Protein AF-A0A954LG88-F1 (afdb_monomer_lite)

Sequence (118 aa):
MDPNQAYLDMFEAMKANDFETARELALALKNWFAKGGFYPYQFTPEAMHAYLASVLRRTAGHGPEPPFSLVCRHCDAGGEIETEEQAIGEGWSEIEPAFALPQANFCGLCPDCKTLED

Secondary structure (DSSP, 8-state):
--HHHHHHHHHHHHHHT-HHHHHHHHHHHHHHHHTTPPPPTT--HHHHHHHHHHHHHHTTT-SSPPPP-EEETTT---TT--SHHHHHHTT-EEEEE-TT-SS-SEEEE-HHHHHHH-

Radius of gyration: 19.97 Å; chains: 1; bounding box: 42×25×53 Å

Foldseek 3Di:
DDQQVLVVQLVVCVVVVVLASVLVSLVVNVVCVVVVHDHDPVDDPVRSVVVSVVSNVVSPVSYPDPFAFEAEPPPRPGRPPRDPVVCVVQPWDPWDQDPVDPRGRIYTHGPVNVVVVD

pLDDT: mean 85.31, std 7.31, range [54.75, 92.94]

Structure (mmCIF, N/CA/C/O backbone):
data_AF-A0A954LG88-F1
#
_entry.id   AF-A0A954LG88-F1
#
loop_
_atom_site.group_PDB
_atom_site.id
_atom_site.type_symbol
_atom_site.label_atom_id
_atom_site.label_alt_id
_atom_site.label_comp_id
_atom_site.label_asym_id
_atom_site.label_entity_id
_atom_site.label_seq_id
_atom_site.pdbx_PDB_ins_code
_atom_site.Cartn_x
_atom_site.Cartn_y
_atom_site.Cartn_z
_atom_site.occupancy
_atom_site.B_iso_or_equiv
_atom_site.auth_seq_id
_atom_site.auth_comp_id
_atom_site.auth_asym_id
_atom_site.auth_atom_id
_atom_site.pdbx_PDB_model_num
ATOM 1 N N . MET A 1 1 ? 0.338 2.041 -18.554 1.00 69.56 1 MET A N 1
ATOM 2 C CA . MET A 1 1 ? 1.577 2.452 -17.868 1.00 69.56 1 MET A CA 1
ATOM 3 C C . MET A 1 1 ? 2.738 2.020 -18.740 1.00 69.56 1 MET A C 1
ATOM 5 O O . MET A 1 1 ? 2.746 0.863 -19.147 1.00 69.56 1 MET A O 1
ATOM 9 N N . ASP A 1 2 ? 3.651 2.928 -19.080 1.00 84.50 2 ASP A N 1
ATOM 10 C CA . ASP A 1 2 ? 4.885 2.557 -19.778 1.00 84.50 2 ASP A CA 1
ATOM 11 C C . ASP A 1 2 ? 5.935 2.114 -18.738 1.00 84.50 2 ASP A C 1
ATOM 13 O O . ASP A 1 2 ? 6.240 2.891 -17.830 1.00 84.50 2 ASP A O 1
ATOM 17 N N . PRO A 1 3 ? 6.457 0.874 -18.800 1.00 81.81 3 PRO A N 1
ATOM 18 C CA . PRO A 1 3 ? 7.366 0.353 -17.780 1.00 81.81 3 PRO A CA 1
ATOM 19 C C . PRO A 1 3 ? 8.754 1.007 -17.820 1.00 81.81 3 PRO A C 1
ATOM 21 O O . PRO A 1 3 ? 9.428 1.037 -16.792 1.00 81.81 3 PRO A O 1
ATOM 24 N N . ASN A 1 4 ? 9.188 1.538 -18.971 1.00 87.62 4 ASN A N 1
ATOM 25 C CA . ASN A 1 4 ? 10.469 2.239 -19.073 1.00 87.62 4 ASN A CA 1
ATOM 26 C C . ASN A 1 4 ? 10.361 3.620 -18.427 1.00 87.62 4 ASN A C 1
ATOM 28 O O . ASN A 1 4 ? 11.212 3.969 -17.613 1.00 87.62 4 ASN A O 1
ATOM 32 N N . GLN A 1 5 ? 9.296 4.363 -18.738 1.00 88.50 5 GLN A N 1
ATOM 33 C CA . GLN A 1 5 ? 9.046 5.673 -18.146 1.00 88.50 5 GLN A CA 1
ATOM 34 C C . GLN A 1 5 ? 8.859 5.560 -16.633 1.00 88.50 5 GLN A C 1
ATOM 36 O O . GLN A 1 5 ? 9.541 6.247 -15.889 1.00 88.50 5 GLN A O 1
ATOM 41 N N . ALA A 1 6 ? 8.058 4.601 -16.164 1.00 88.31 6 ALA A N 1
ATOM 42 C CA . ALA A 1 6 ? 7.868 4.396 -14.731 1.00 88.31 6 ALA A CA 1
ATOM 43 C C . ALA A 1 6 ? 9.157 4.013 -13.985 1.00 88.31 6 ALA A C 1
ATOM 45 O O . ALA A 1 6 ? 9.333 4.381 -12.826 1.00 88.31 6 ALA A O 1
ATOM 46 N N . TYR A 1 7 ? 10.069 3.277 -14.630 1.00 88.44 7 TYR A N 1
ATOM 47 C CA . TYR A 1 7 ? 11.394 3.014 -14.067 1.00 88.44 7 TYR A CA 1
ATOM 48 C C . TYR A 1 7 ? 12.236 4.296 -13.977 1.00 88.44 7 TYR A C 1
ATOM 50 O O . TYR A 1 7 ? 12.889 4.514 -12.955 1.00 88.44 7 TYR A O 1
ATOM 58 N N . LEU A 1 8 ? 12.223 5.132 -15.021 1.00 90.69 8 LEU A N 1
ATOM 59 C CA . LEU A 1 8 ? 12.945 6.406 -15.037 1.00 90.69 8 LEU A CA 1
ATOM 60 C C . LEU A 1 8 ? 12.397 7.361 -13.973 1.00 90.69 8 LEU A C 1
ATOM 62 O O . LEU A 1 8 ? 13.178 7.848 -13.161 1.00 90.69 8 LEU A O 1
ATOM 66 N N . ASP A 1 9 ? 11.077 7.526 -13.905 1.00 91.12 9 ASP A N 1
ATOM 67 C CA . ASP A 1 9 ? 10.404 8.363 -12.907 1.00 91.12 9 ASP A CA 1
ATOM 68 C C . ASP A 1 9 ? 10.727 7.879 -11.483 1.00 91.12 9 ASP A C 1
ATOM 70 O O . ASP A 1 9 ? 11.061 8.672 -10.606 1.00 91.12 9 ASP A O 1
ATOM 74 N N . MET A 1 10 ? 10.730 6.559 -11.251 1.00 90.62 10 MET A N 1
ATOM 75 C CA . MET A 1 10 ? 11.106 5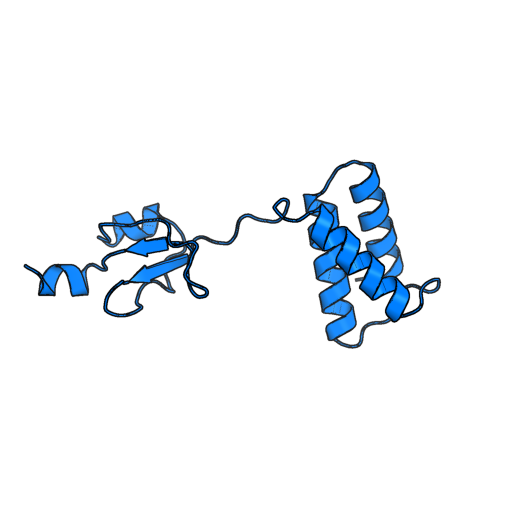.974 -9.958 1.00 90.62 10 MET A CA 1
ATOM 76 C C . MET A 1 10 ? 12.574 6.259 -9.618 1.00 90.62 10 MET A C 1
ATOM 78 O O . MET A 1 10 ? 12.908 6.544 -8.465 1.00 90.62 10 MET A O 1
ATOM 82 N N . PHE A 1 11 ? 13.470 6.165 -10.602 1.00 89.56 11 PHE A N 1
ATOM 83 C CA . PHE A 1 11 ? 14.891 6.452 -10.423 1.00 89.56 11 PHE A CA 1
ATOM 84 C C . PHE A 1 11 ? 15.138 7.937 -10.124 1.00 89.56 11 PHE A C 1
ATOM 86 O O . PHE A 1 11 ? 15.953 8.263 -9.256 1.00 89.56 11 PHE A O 1
ATOM 93 N N . GLU A 1 12 ? 14.426 8.835 -10.801 1.00 92.94 12 GLU A N 1
ATOM 94 C CA . GLU A 1 12 ? 14.483 10.274 -10.545 1.00 92.94 12 GLU A CA 1
ATOM 95 C C . GLU A 1 12 ? 13.908 10.630 -9.172 1.00 92.94 12 GLU A C 1
ATOM 97 O O . GLU A 1 12 ? 14.568 11.352 -8.423 1.00 92.94 12 GLU A O 1
ATOM 102 N N . ALA A 1 13 ? 12.774 10.043 -8.782 1.00 91.12 13 ALA A N 1
ATOM 103 C CA . ALA A 1 13 ? 12.187 10.203 -7.451 1.00 91.12 13 ALA A CA 1
ATOM 104 C C . ALA A 1 13 ? 13.153 9.740 -6.344 1.00 91.12 13 ALA A C 1
ATOM 106 O O . ALA A 1 13 ? 13.425 10.476 -5.393 1.00 91.12 13 ALA A O 1
ATOM 107 N N . MET A 1 14 ? 13.797 8.578 -6.521 1.00 89.06 14 MET A N 1
ATOM 108 C CA . MET A 1 14 ? 14.844 8.096 -5.607 1.00 89.06 14 MET A CA 1
ATOM 109 C C . MET A 1 14 ? 16.035 9.060 -5.506 1.00 89.06 14 MET A C 1
ATOM 111 O O . MET A 1 14 ? 16.614 9.198 -4.429 1.00 89.06 14 MET A O 1
ATOM 115 N N . LYS A 1 15 ? 16.421 9.729 -6.602 1.00 91.94 15 LYS A N 1
ATOM 116 C CA . LYS A 1 15 ? 17.485 10.750 -6.587 1.00 91.94 15 LYS A CA 1
ATOM 117 C C . LYS A 1 15 ? 17.042 12.055 -5.928 1.00 91.94 15 LYS A C 1
ATOM 119 O O . LYS A 1 15 ? 17.871 12.724 -5.316 1.00 91.94 15 LYS A O 1
ATOM 124 N N . ALA A 1 16 ? 15.768 12.410 -6.058 1.00 92.12 16 ALA A N 1
ATOM 125 C CA . ALA A 1 16 ? 15.171 13.590 -5.444 1.00 92.12 16 ALA A CA 1
ATOM 126 C C . ALA A 1 16 ? 14.856 13.405 -3.944 1.00 92.12 16 ALA A C 1
ATOM 128 O O . ALA A 1 16 ? 14.459 14.367 -3.294 1.00 92.12 16 ALA A O 1
ATOM 129 N N . ASN A 1 17 ? 15.074 12.206 -3.383 1.00 87.62 17 ASN A N 1
ATOM 130 C CA . ASN A 1 17 ? 14.595 11.781 -2.056 1.00 87.62 17 ASN A CA 1
ATOM 131 C C . ASN A 1 17 ? 13.064 11.817 -1.916 1.00 87.62 17 ASN A C 1
ATOM 133 O O . ASN A 1 17 ? 12.539 11.854 -0.805 1.00 87.62 17 ASN A O 1
ATOM 137 N N . ASP A 1 18 ? 12.349 11.767 -3.037 1.00 89.62 18 ASP A N 1
ATOM 138 C CA . ASP A 1 18 ? 10.906 11.580 -3.059 1.00 89.62 18 ASP A CA 1
ATOM 139 C C . ASP A 1 18 ? 10.599 10.083 -2.904 1.00 89.62 18 ASP A C 1
ATOM 141 O O . ASP A 1 18 ? 10.402 9.333 -3.866 1.00 89.62 18 ASP A O 1
ATOM 145 N N . PHE A 1 19 ? 10.670 9.619 -1.656 1.00 88.69 19 PHE A N 1
ATOM 146 C CA . PHE A 1 19 ? 10.497 8.207 -1.322 1.00 88.69 19 PHE A CA 1
ATOM 147 C C . PHE A 1 19 ? 9.052 7.723 -1.479 1.00 88.69 19 PHE A C 1
ATOM 149 O O . PHE A 1 19 ? 8.861 6.528 -1.713 1.00 88.69 19 PHE A O 1
ATOM 156 N N . GLU A 1 20 ? 8.073 8.627 -1.395 1.00 87.69 20 GLU A N 1
ATOM 157 C CA . GLU A 1 20 ? 6.653 8.329 -1.596 1.00 87.69 20 GLU A CA 1
ATOM 158 C C . GLU A 1 20 ? 6.379 7.979 -3.054 1.00 87.69 20 GLU A C 1
ATOM 160 O O . GLU A 1 20 ? 5.992 6.842 -3.354 1.00 87.69 20 GLU A O 1
ATOM 165 N N . THR A 1 21 ? 6.724 8.886 -3.969 1.00 87.94 21 THR A N 1
ATOM 166 C CA . THR A 1 21 ? 6.591 8.654 -5.411 1.00 87.94 21 THR A CA 1
ATOM 167 C C . THR A 1 21 ? 7.420 7.445 -5.851 1.00 87.94 21 THR A C 1
ATOM 169 O O . THR A 1 21 ? 6.945 6.582 -6.595 1.00 87.94 21 THR A O 1
ATOM 172 N N . ALA A 1 22 ? 8.652 7.307 -5.343 1.00 90.75 22 ALA A N 1
ATOM 173 C CA . ALA A 1 22 ? 9.493 6.151 -5.650 1.00 90.75 22 ALA A CA 1
ATOM 174 C C . ALA A 1 22 ? 8.861 4.823 -5.200 1.00 90.75 22 ALA A C 1
ATOM 176 O O . ALA A 1 22 ? 8.963 3.814 -5.907 1.00 90.75 22 ALA A O 1
ATOM 177 N N . ARG A 1 23 ? 8.210 4.790 -4.030 1.00 90.00 23 ARG A N 1
ATOM 178 C CA . ARG A 1 23 ? 7.522 3.591 -3.538 1.00 90.00 23 ARG A CA 1
ATOM 179 C C . ARG A 1 23 ? 6.289 3.272 -4.368 1.00 90.00 23 ARG A C 1
ATOM 181 O O . ARG A 1 23 ? 6.099 2.104 -4.714 1.00 90.00 23 ARG A O 1
ATOM 188 N N . GLU A 1 24 ? 5.471 4.274 -4.670 1.00 89.69 24 GLU A N 1
ATOM 189 C CA . GLU A 1 24 ? 4.261 4.107 -5.473 1.00 89.69 24 GLU A CA 1
ATOM 190 C C . GLU A 1 24 ? 4.602 3.498 -6.838 1.00 89.69 24 GLU A C 1
ATOM 192 O O . GLU A 1 24 ? 4.066 2.449 -7.208 1.00 89.69 24 GLU A O 1
ATOM 197 N N . LEU A 1 25 ? 5.581 4.078 -7.536 1.00 91.12 25 LEU A N 1
ATOM 198 C CA . LEU A 1 25 ? 6.042 3.585 -8.832 1.00 91.12 25 LEU A CA 1
ATOM 199 C C . LEU A 1 25 ? 6.648 2.178 -8.735 1.00 91.12 25 LEU A C 1
ATOM 201 O O . LEU A 1 25 ? 6.388 1.335 -9.598 1.00 91.12 25 LEU A O 1
ATOM 205 N N . ALA A 1 26 ? 7.392 1.876 -7.665 1.00 90.69 26 ALA A N 1
ATOM 206 C CA . ALA A 1 26 ? 7.926 0.535 -7.431 1.00 90.69 26 ALA A CA 1
ATOM 207 C C . ALA A 1 26 ? 6.814 -0.515 -7.229 1.00 90.69 26 ALA A C 1
ATOM 209 O O . ALA A 1 26 ? 6.908 -1.631 -7.753 1.00 90.69 26 ALA A O 1
ATOM 210 N N . LEU A 1 27 ? 5.747 -0.173 -6.497 1.00 89.31 27 LEU A N 1
ATOM 211 C CA . LEU A 1 27 ? 4.57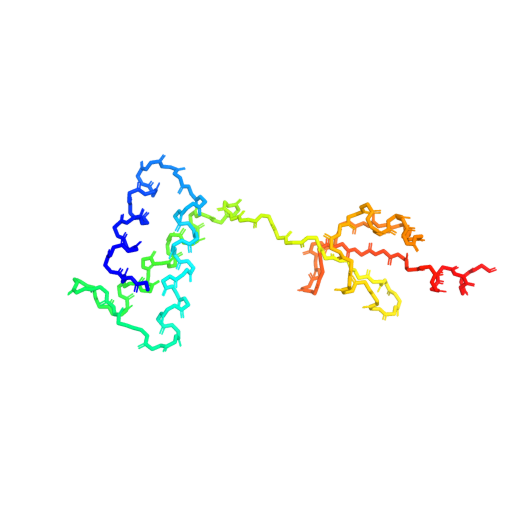4 -1.037 -6.317 1.00 89.31 27 LEU A CA 1
ATOM 212 C C . LEU A 1 27 ? 3.783 -1.192 -7.618 1.00 89.31 27 LEU A C 1
ATOM 214 O O . LEU A 1 27 ? 3.386 -2.310 -7.960 1.00 89.31 27 LEU A O 1
ATOM 218 N N . ALA A 1 28 ? 3.596 -0.106 -8.367 1.00 89.50 28 ALA A N 1
ATOM 219 C CA . ALA A 1 28 ? 2.930 -0.125 -9.664 1.00 89.50 28 ALA A CA 1
ATOM 220 C C . ALA A 1 28 ? 3.673 -1.032 -10.659 1.00 89.50 28 ALA A C 1
ATOM 222 O O . ALA A 1 28 ? 3.047 -1.893 -11.283 1.00 89.50 28 ALA A O 1
ATOM 223 N N . LEU A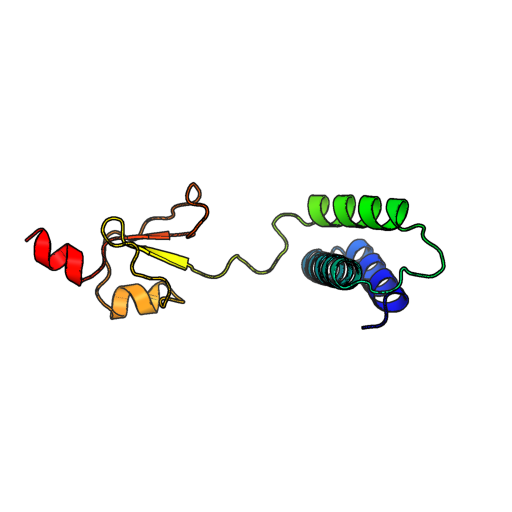 1 29 ? 5.006 -0.927 -10.736 1.00 90.00 29 LEU A N 1
ATOM 224 C CA . LEU A 1 29 ? 5.851 -1.804 -11.556 1.00 90.00 29 LEU A CA 1
ATOM 225 C C . LEU A 1 29 ? 5.758 -3.267 -11.106 1.00 90.00 29 LEU A C 1
ATOM 227 O O . LEU A 1 29 ? 5.561 -4.154 -11.936 1.00 90.00 29 LEU A O 1
ATOM 231 N N . LYS A 1 30 ? 5.826 -3.537 -9.796 1.00 89.31 30 LYS A N 1
ATOM 232 C CA . LYS A 1 30 ? 5.670 -4.897 -9.253 1.00 89.31 30 LYS A CA 1
ATOM 233 C C . LYS A 1 30 ? 4.317 -5.511 -9.636 1.00 89.31 30 LYS A C 1
ATOM 235 O O . LYS A 1 30 ? 4.269 -6.655 -10.090 1.00 89.31 30 LYS A O 1
ATOM 240 N N . ASN A 1 31 ? 3.230 -4.755 -9.487 1.00 88.25 31 ASN A N 1
ATOM 241 C CA . ASN A 1 31 ? 1.879 -5.191 -9.848 1.00 88.25 31 ASN A CA 1
ATOM 242 C C . ASN A 1 31 ? 1.716 -5.378 -11.361 1.00 88.25 31 ASN A C 1
ATOM 244 O O . ASN A 1 31 ? 1.034 -6.304 -11.800 1.00 88.25 31 ASN A O 1
ATOM 248 N N . TRP A 1 32 ? 2.353 -4.527 -12.164 1.00 89.31 32 TRP A N 1
ATOM 249 C CA . TRP A 1 32 ? 2.384 -4.661 -13.616 1.00 89.31 32 TRP A CA 1
ATOM 250 C C . TRP A 1 32 ? 3.061 -5.967 -14.048 1.00 89.31 32 TRP A C 1
ATOM 252 O O . TRP A 1 32 ? 2.488 -6.725 -14.832 1.00 89.31 32 TRP A O 1
ATOM 262 N N . PHE A 1 33 ? 4.224 -6.293 -13.476 1.00 87.25 33 PHE A N 1
ATOM 263 C CA . PHE A 1 33 ? 4.914 -7.557 -13.755 1.00 87.25 33 PHE A CA 1
ATOM 264 C C . PHE A 1 33 ? 4.114 -8.776 -13.282 1.00 87.25 33 PHE A C 1
ATOM 266 O O . PHE A 1 33 ? 4.057 -9.778 -13.991 1.00 87.25 33 PHE A O 1
ATOM 273 N N . ALA A 1 34 ? 3.428 -8.681 -12.138 1.00 85.31 34 ALA A N 1
ATOM 274 C CA . ALA A 1 34 ? 2.549 -9.745 -11.646 1.00 85.31 34 ALA A CA 1
ATOM 275 C C . ALA A 1 34 ? 1.369 -10.041 -12.595 1.00 85.31 34 ALA A C 1
ATOM 277 O O . ALA A 1 34 ? 0.885 -11.169 -12.639 1.00 85.31 34 ALA A O 1
ATOM 278 N N . LYS A 1 35 ? 0.934 -9.054 -13.391 1.00 87.19 35 LYS A N 1
ATOM 279 C CA . LYS A 1 35 ? -0.104 -9.206 -14.426 1.00 87.19 35 LYS A CA 1
ATOM 280 C C . LYS A 1 35 ? 0.440 -9.686 -15.783 1.00 87.19 35 LYS A C 1
ATOM 282 O O . LYS A 1 35 ? -0.310 -9.711 -16.754 1.00 87.19 35 LYS A O 1
ATOM 287 N N . GLY A 1 36 ? 1.722 -10.053 -15.868 1.00 83.50 36 GLY A N 1
ATOM 288 C CA . GLY A 1 36 ? 2.371 -10.469 -17.118 1.00 83.50 36 GLY A CA 1
ATOM 289 C C . GLY A 1 36 ? 2.843 -9.306 -17.998 1.00 83.50 36 GLY A C 1
ATOM 290 O O . GLY A 1 36 ? 3.047 -9.489 -19.195 1.00 83.50 36 GLY A O 1
ATOM 291 N N . GLY A 1 37 ? 2.994 -8.108 -17.427 1.00 82.50 37 GLY A N 1
ATOM 292 C CA . GLY A 1 37 ? 3.497 -6.934 -18.133 1.00 82.50 37 GLY A CA 1
ATOM 293 C C . GLY A 1 37 ? 4.968 -7.049 -18.554 1.00 82.50 37 GLY A C 1
ATOM 294 O O . GLY A 1 37 ? 5.752 -7.790 -17.963 1.00 82.50 37 GLY A O 1
ATOM 295 N N . PHE A 1 38 ? 5.350 -6.287 -19.582 1.00 83.31 38 PHE A N 1
ATOM 296 C CA . PHE A 1 38 ? 6.715 -6.287 -20.119 1.00 83.31 38 PHE A CA 1
ATOM 297 C C . PHE A 1 38 ? 7.715 -5.595 -19.192 1.00 83.31 38 PHE A C 1
ATOM 299 O O . PHE A 1 38 ? 7.391 -4.589 -18.558 1.00 83.31 38 PHE A O 1
ATOM 306 N N . TYR A 1 39 ? 8.943 -6.111 -19.178 1.00 82.50 39 TYR A N 1
ATOM 307 C CA . TYR A 1 39 ? 10.075 -5.516 -18.474 1.00 82.50 39 TYR A CA 1
ATOM 308 C C . TYR A 1 39 ? 10.689 -4.368 -19.287 1.00 82.50 39 TYR A C 1
ATOM 310 O O . TYR A 1 39 ? 10.621 -4.393 -20.520 1.00 82.50 39 TYR A O 1
ATOM 318 N N . PRO A 1 40 ? 11.306 -3.370 -18.628 1.00 81.25 40 PRO A N 1
ATOM 319 C CA . PRO A 1 40 ? 12.052 -2.333 -19.326 1.00 81.25 40 PRO A CA 1
ATOM 320 C C . PRO A 1 40 ? 13.188 -2.950 -20.155 1.00 81.25 40 PRO A C 1
ATOM 322 O O . PRO A 1 40 ? 13.846 -3.887 -19.702 1.00 81.25 40 PRO A O 1
ATOM 325 N N . TYR A 1 41 ? 13.447 -2.409 -21.349 1.00 74.00 41 TYR A N 1
ATOM 326 C CA . TYR A 1 41 ? 14.287 -3.049 -22.382 1.00 74.00 41 TYR A CA 1
ATOM 327 C C . TYR A 1 41 ? 15.732 -3.363 -21.957 1.00 74.00 41 TYR A C 1
ATOM 329 O O . TYR A 1 41 ? 16.408 -4.152 -22.611 1.00 74.00 41 TYR A O 1
ATOM 337 N N . GLN A 1 42 ? 16.217 -2.738 -20.885 1.00 76.12 42 GLN A N 1
ATOM 338 C CA . GLN A 1 42 ? 17.593 -2.879 -20.405 1.00 76.12 42 GLN A CA 1
ATOM 339 C C . GLN A 1 42 ? 17.751 -3.868 -19.244 1.00 76.12 42 GLN A C 1
ATOM 341 O O . GLN A 1 42 ? 18.878 -4.111 -18.814 1.00 76.12 42 GLN A O 1
ATOM 346 N N . PHE A 1 43 ? 16.661 -4.443 -18.727 1.00 77.94 43 PHE A N 1
ATOM 347 C CA . PHE A 1 43 ? 16.703 -5.254 -17.512 1.00 77.94 43 PHE A CA 1
ATOM 348 C C . PHE A 1 43 ? 16.175 -6.665 -17.737 1.00 77.94 43 PHE A C 1
ATOM 350 O O . PHE A 1 43 ? 15.128 -6.880 -18.346 1.00 77.94 43 PHE A O 1
ATOM 357 N N . THR A 1 44 ? 16.887 -7.641 -17.173 1.00 85.44 44 THR A N 1
ATOM 358 C CA . THR A 1 44 ? 16.341 -8.987 -17.007 1.00 85.44 44 THR A CA 1
ATOM 359 C C . THR A 1 44 ? 15.261 -8.975 -15.919 1.00 85.44 44 THR A C 1
ATOM 361 O O . THR A 1 44 ? 15.319 -8.141 -15.004 1.00 85.44 44 THR A O 1
ATOM 364 N N . PRO A 1 45 ? 14.291 -9.907 -15.964 1.00 84.06 45 PRO A N 1
ATOM 365 C CA . PRO A 1 45 ? 13.275 -10.036 -14.923 1.00 84.06 45 PRO A CA 1
ATOM 366 C C . PRO A 1 45 ? 13.872 -10.114 -13.514 1.00 84.06 45 PRO A C 1
ATOM 368 O O . PRO A 1 45 ? 13.445 -9.393 -12.615 1.00 84.06 45 PRO A O 1
ATOM 371 N N . GLU A 1 46 ? 14.919 -10.922 -13.336 1.00 86.25 46 GLU A N 1
ATOM 372 C CA . GLU A 1 46 ? 15.591 -11.107 -12.046 1.00 86.25 46 GLU A CA 1
ATOM 373 C C . GLU A 1 46 ? 16.233 -9.812 -11.531 1.00 86.25 46 GLU A C 1
ATOM 375 O O . GLU A 1 46 ? 16.048 -9.450 -10.367 1.00 86.25 46 GLU A O 1
ATOM 380 N N . ALA A 1 47 ? 16.944 -9.080 -12.398 1.00 87.50 47 ALA A N 1
ATOM 381 C CA . ALA A 1 47 ? 17.580 -7.817 -12.029 1.00 87.50 47 ALA A CA 1
ATOM 382 C C . ALA A 1 47 ? 16.538 -6.764 -11.636 1.00 87.50 47 ALA A C 1
ATOM 384 O O . ALA A 1 47 ? 16.710 -6.057 -10.640 1.00 87.50 47 ALA A O 1
ATOM 385 N N . MET A 1 48 ? 15.430 -6.700 -12.378 1.00 87.56 48 MET A N 1
ATOM 386 C CA . MET A 1 48 ? 14.349 -5.766 -12.088 1.00 87.56 48 MET A CA 1
ATOM 387 C C . MET A 1 48 ? 13.658 -6.097 -10.758 1.00 87.56 48 MET A C 1
ATOM 389 O O . MET A 1 48 ? 13.408 -5.200 -9.954 1.00 87.56 48 MET A O 1
ATOM 393 N N . HIS A 1 49 ? 13.394 -7.377 -10.479 1.00 87.81 49 HIS A N 1
ATOM 394 C CA . HIS A 1 49 ? 12.784 -7.808 -9.214 1.00 87.81 49 HIS A CA 1
ATOM 395 C C . HIS A 1 49 ? 13.692 -7.513 -8.018 1.00 87.81 49 HIS A C 1
ATOM 397 O O . HIS A 1 49 ? 13.219 -6.995 -7.004 1.00 87.81 49 HIS A O 1
ATOM 403 N N . ALA A 1 50 ? 14.996 -7.773 -8.144 1.00 88.81 50 ALA A N 1
ATOM 404 C CA . ALA A 1 50 ? 15.975 -7.446 -7.109 1.00 88.81 50 ALA A CA 1
ATOM 405 C C . ALA A 1 50 ? 16.061 -5.931 -6.858 1.00 88.81 50 ALA A C 1
ATOM 407 O O . ALA A 1 50 ? 16.117 -5.486 -5.705 1.00 88.81 50 ALA A O 1
ATOM 408 N N . TYR A 1 51 ? 16.023 -5.126 -7.923 1.00 89.62 51 TYR A N 1
ATOM 409 C CA . TYR A 1 51 ? 16.037 -3.672 -7.808 1.00 89.62 51 TYR A CA 1
ATOM 410 C C . TYR A 1 51 ? 14.773 -3.139 -7.125 1.00 89.62 51 TYR A C 1
ATOM 412 O O . TYR A 1 51 ? 14.884 -2.379 -6.160 1.00 89.62 51 TYR A O 1
ATOM 420 N N . LEU A 1 52 ? 13.588 -3.606 -7.533 1.00 89.81 52 LEU A N 1
ATOM 421 C CA . LEU A 1 52 ? 12.325 -3.259 -6.876 1.00 89.81 52 LEU A CA 1
ATOM 422 C C . LEU A 1 52 ? 12.325 -3.646 -5.396 1.00 89.81 52 LEU A C 1
ATOM 424 O O . LEU A 1 52 ? 11.919 -2.843 -4.561 1.00 89.81 52 LEU A O 1
ATOM 428 N N . ALA A 1 53 ? 12.823 -4.834 -5.042 1.00 89.75 53 ALA A N 1
ATOM 429 C CA . ALA A 1 53 ? 12.932 -5.248 -3.643 1.00 89.75 53 ALA A CA 1
ATOM 430 C C . ALA A 1 53 ? 13.833 -4.299 -2.829 1.00 89.75 53 ALA A C 1
ATOM 432 O O . ALA A 1 53 ? 13.502 -3.939 -1.699 1.00 89.75 53 ALA A O 1
ATOM 433 N N . SER A 1 54 ? 14.944 -3.842 -3.415 1.00 90.31 54 SER A N 1
ATOM 434 C CA . SER A 1 54 ? 15.845 -2.861 -2.797 1.00 90.31 54 SER A CA 1
ATOM 435 C C . SER A 1 54 ? 15.203 -1.480 -2.634 1.00 90.31 54 SER A C 1
ATOM 437 O O . SER A 1 54 ? 15.398 -0.834 -1.601 1.00 90.31 54 SER A O 1
ATOM 439 N N . VAL A 1 55 ? 14.441 -1.015 -3.627 1.00 88.69 55 VAL A N 1
ATOM 440 C CA . VAL A 1 55 ? 13.693 0.251 -3.540 1.00 88.69 55 VAL A CA 1
ATOM 441 C C . VAL A 1 55 ? 12.622 0.149 -2.456 1.00 88.69 55 VAL A C 1
ATOM 443 O O . VAL A 1 55 ? 12.655 0.927 -1.510 1.00 88.69 55 VAL A O 1
ATOM 446 N N . LEU A 1 56 ? 11.763 -0.874 -2.505 1.00 88.56 56 LEU A N 1
ATOM 447 C CA . LEU A 1 56 ? 10.672 -1.079 -1.542 1.00 88.56 56 LEU A CA 1
ATOM 448 C C . LEU A 1 56 ? 11.151 -1.240 -0.095 1.00 88.56 56 LEU A C 1
ATOM 450 O O . LEU A 1 56 ? 10.425 -0.869 0.830 1.00 88.56 56 LEU A O 1
ATOM 454 N N . ARG A 1 57 ? 12.351 -1.798 0.108 1.00 87.44 57 ARG A N 1
ATOM 455 C CA . ARG A 1 57 ? 12.987 -1.884 1.429 1.00 87.44 57 ARG A CA 1
ATOM 456 C C . ARG A 1 57 ? 13.469 -0.518 1.919 1.00 87.44 57 ARG A C 1
ATOM 458 O O . ARG A 1 57 ? 13.328 -0.228 3.100 1.00 87.44 57 ARG A O 1
ATOM 465 N N . ARG A 1 58 ? 14.058 0.299 1.040 1.00 86.50 58 ARG A N 1
ATOM 466 C CA . ARG A 1 58 ? 14.581 1.634 1.385 1.00 86.50 58 ARG A CA 1
ATOM 467 C C . ARG A 1 58 ? 13.481 2.670 1.583 1.00 86.50 58 ARG A C 1
ATOM 469 O O . ARG A 1 58 ? 13.664 3.581 2.372 1.00 86.50 58 ARG A O 1
ATOM 476 N N . THR A 1 59 ? 12.349 2.497 0.911 1.00 87.50 59 THR A N 1
ATOM 477 C CA . THR A 1 59 ? 11.167 3.356 1.045 1.00 87.50 59 THR A CA 1
ATOM 478 C C . THR A 1 59 ? 10.118 2.761 1.989 1.00 87.50 59 THR A C 1
ATOM 480 O O . THR A 1 59 ? 8.949 3.139 1.954 1.00 87.50 59 THR A O 1
ATOM 483 N N . ALA A 1 60 ? 10.490 1.784 2.822 1.00 78.56 60 ALA A N 1
ATOM 484 C CA . ALA A 1 60 ? 9.597 1.267 3.852 1.00 78.56 60 ALA A CA 1
ATOM 485 C C . ALA A 1 60 ? 9.252 2.392 4.844 1.00 78.56 60 ALA A C 1
ATOM 487 O O . ALA A 1 60 ? 10.149 3.059 5.347 1.00 78.56 60 ALA A O 1
ATOM 488 N N . GLY A 1 61 ? 7.959 2.618 5.090 1.00 74.06 61 GLY A N 1
ATOM 489 C CA . GLY A 1 61 ? 7.468 3.734 5.911 1.00 74.06 61 GLY A CA 1
ATOM 490 C C . GLY A 1 61 ? 7.241 5.049 5.153 1.00 74.06 61 GLY A C 1
ATOM 491 O O . GLY A 1 61 ? 6.659 5.961 5.716 1.00 74.06 61 GLY A O 1
ATOM 492 N N . HIS A 1 62 ? 7.629 5.131 3.877 1.00 72.62 62 HIS A N 1
ATOM 493 C CA . HIS A 1 62 ? 7.350 6.265 2.987 1.00 72.62 62 HIS A CA 1
ATOM 494 C C . HIS A 1 62 ? 6.277 5.896 1.957 1.00 72.62 62 HIS A C 1
ATOM 496 O O . HIS A 1 62 ? 6.455 6.094 0.766 1.00 72.62 62 HIS A O 1
ATOM 502 N N . GLY A 1 63 ? 5.220 5.216 2.389 1.00 63.81 63 GLY A N 1
ATOM 503 C CA . GLY A 1 63 ? 4.048 4.963 1.552 1.00 63.81 63 GLY A CA 1
ATOM 504 C C . GLY A 1 63 ? 2.848 5.710 2.102 1.00 63.81 63 GLY A C 1
ATOM 505 O O . GLY A 1 63 ? 2.954 6.224 3.216 1.00 63.81 63 GLY A O 1
ATOM 506 N N . PRO A 1 64 ? 1.713 5.708 1.379 1.00 63.09 64 PRO A N 1
ATOM 507 C CA . PRO A 1 64 ? 0.463 6.148 1.977 1.00 63.09 64 PRO A CA 1
ATOM 508 C C . PRO A 1 64 ? 0.298 5.412 3.307 1.00 63.09 64 PRO A C 1
ATOM 510 O O . PRO A 1 64 ? 0.500 4.189 3.367 1.00 63.09 64 PRO A O 1
ATOM 513 N N . GLU A 1 65 ? 0.030 6.170 4.370 1.00 64.25 65 GLU A N 1
ATOM 514 C CA . GLU A 1 65 ? -0.252 5.596 5.680 1.00 64.25 65 GLU A CA 1
ATOM 515 C C . GLU A 1 65 ? -1.318 4.512 5.497 1.00 64.25 65 GLU A C 1
ATOM 517 O O . GLU A 1 65 ? -2.247 4.693 4.697 1.00 64.25 65 GLU A O 1
ATOM 522 N N . PRO A 1 66 ? -1.147 3.335 6.127 1.00 66.88 66 PRO A N 1
ATOM 523 C CA . PRO A 1 66 ? -2.100 2.261 5.939 1.00 66.88 66 PRO A CA 1
ATOM 524 C C . PRO A 1 66 ? -3.487 2.796 6.309 1.00 66.88 66 PRO A C 1
ATOM 526 O O . PRO A 1 66 ? -3.609 3.483 7.328 1.00 66.88 66 PRO A O 1
ATOM 529 N N . PRO A 1 67 ? -4.516 2.527 5.485 1.00 75.62 67 PRO A N 1
ATOM 530 C CA . PRO A 1 67 ? -5.843 3.058 5.739 1.00 75.62 67 PRO A CA 1
ATOM 531 C C . PRO A 1 67 ? -6.279 2.667 7.150 1.00 75.62 67 PRO A C 1
ATOM 533 O O . PRO A 1 67 ? -5.957 1.571 7.641 1.00 75.62 67 PRO A O 1
ATOM 536 N N . PHE A 1 68 ? -6.976 3.585 7.817 1.00 84.31 68 PHE A N 1
ATOM 537 C CA . PHE A 1 68 ? -7.562 3.294 9.112 1.00 84.31 68 PHE A CA 1
ATOM 538 C C . PHE A 1 68 ? -8.460 2.067 8.950 1.00 84.31 68 PHE A C 1
ATOM 540 O O . PHE A 1 68 ? -9.306 2.002 8.063 1.00 84.31 68 PHE A O 1
ATOM 547 N N . SER A 1 69 ? -8.194 1.053 9.760 1.00 87.81 69 SER A N 1
ATOM 548 C CA . SER A 1 69 ? -8.951 -0.190 9.781 1.00 87.81 69 SER A CA 1
ATOM 549 C C . SER A 1 69 ? -9.174 -0.547 11.234 1.00 87.81 69 SER A C 1
ATOM 551 O O . SER A 1 69 ? -8.219 -0.611 12.016 1.00 87.81 69 SER A O 1
ATOM 553 N N . LEU A 1 70 ? -10.439 -0.734 11.586 1.00 90.31 70 LEU A N 1
ATOM 554 C CA . LEU A 1 70 ? -10.888 -1.005 12.939 1.00 90.31 70 LEU A CA 1
ATOM 555 C C . LEU A 1 70 ? -11.579 -2.360 12.976 1.00 90.31 70 LEU A C 1
ATOM 557 O O . LEU A 1 70 ? -12.360 -2.689 12.088 1.00 90.31 70 LEU A O 1
ATOM 561 N N . VAL A 1 71 ? -11.309 -3.132 14.022 1.00 92.62 71 VAL A N 1
ATOM 562 C CA . VAL A 1 71 ? -11.998 -4.396 14.270 1.00 92.62 71 VAL A CA 1
ATOM 563 C C . VAL A 1 71 ? -12.542 -4.455 15.692 1.00 92.62 71 VAL A C 1
ATOM 565 O O . VAL A 1 71 ? -11.916 -3.961 16.634 1.00 92.62 71 VAL A O 1
ATOM 568 N N . CYS A 1 72 ? -13.711 -5.065 15.869 1.00 92.12 72 CYS A N 1
ATOM 569 C CA . CYS A 1 72 ? -14.258 -5.328 17.188 1.00 92.12 72 CYS A CA 1
ATOM 570 C C . CYS A 1 72 ? -13.551 -6.510 17.850 1.00 92.12 72 CYS A C 1
ATOM 572 O O . CYS A 1 72 ? -13.451 -7.588 17.262 1.00 92.12 72 CYS A O 1
ATOM 574 N N . ARG A 1 73 ? -13.171 -6.348 19.121 1.00 88.69 73 ARG A N 1
ATOM 575 C CA . ARG A 1 73 ? -12.547 -7.392 19.948 1.00 88.69 73 ARG A CA 1
ATOM 576 C C . ARG A 1 73 ? -13.384 -8.679 20.073 1.00 88.69 73 ARG A C 1
ATOM 578 O O . ARG A 1 73 ? -12.812 -9.738 20.318 1.00 88.69 73 ARG A O 1
ATOM 585 N N . HIS A 1 74 ? -14.708 -8.599 19.913 1.00 88.25 74 HIS A N 1
ATOM 586 C CA . HIS A 1 74 ? -15.626 -9.720 20.155 1.00 88.25 74 HIS A CA 1
ATOM 587 C C . HIS A 1 74 ? -16.305 -10.277 18.904 1.00 88.25 74 HIS A C 1
ATOM 589 O O . HIS A 1 74 ? -16.491 -11.490 18.817 1.00 88.25 74 HIS A O 1
ATOM 595 N N . CYS A 1 75 ? -16.695 -9.424 17.955 1.00 89.56 75 CYS A N 1
ATOM 596 C CA . CYS A 1 75 ? -17.529 -9.837 16.821 1.00 89.56 75 CYS A CA 1
ATOM 597 C C . CYS A 1 75 ? -16.910 -9.584 15.442 1.00 89.56 75 CYS A C 1
ATOM 599 O O . CYS A 1 75 ? -17.589 -9.799 14.444 1.00 89.56 75 CYS A O 1
ATOM 601 N N . ASP A 1 76 ? -15.654 -9.125 15.377 1.00 85.81 76 ASP A N 1
ATOM 602 C CA . ASP A 1 76 ? -14.943 -8.815 14.124 1.00 85.81 76 ASP A CA 1
ATOM 603 C C . ASP A 1 76 ? -15.629 -7.737 13.247 1.00 85.81 76 ASP A C 1
ATOM 605 O O . ASP A 1 76 ? -15.246 -7.503 12.106 1.00 85.81 76 ASP A O 1
ATOM 609 N N . ALA A 1 77 ? -16.638 -7.031 13.780 1.00 87.00 77 ALA A N 1
ATOM 610 C CA . ALA A 1 77 ? -17.248 -5.875 13.120 1.00 87.00 77 ALA A CA 1
ATOM 611 C C . ALA A 1 77 ? -16.220 -4.748 12.922 1.00 87.00 77 ALA A C 1
ATOM 613 O O . ALA A 1 77 ? -15.168 -4.762 13.552 1.00 87.00 77 ALA A O 1
ATOM 614 N N . GLY A 1 78 ? -16.535 -3.740 12.104 1.00 83.75 78 GLY A N 1
ATOM 615 C CA . GLY A 1 78 ? -15.680 -2.555 11.921 1.00 83.75 78 GLY A CA 1
ATOM 616 C C . GLY A 1 78 ? -15.002 -2.445 10.555 1.00 83.75 78 GLY A C 1
ATOM 617 O O . GLY A 1 78 ? -14.400 -1.419 10.257 1.00 83.75 78 GLY A O 1
ATOM 618 N N . GLY A 1 79 ? -15.175 -3.440 9.678 1.00 84.25 79 GLY A N 1
ATOM 619 C CA . GLY A 1 79 ? -14.660 -3.394 8.303 1.00 84.25 79 GLY A CA 1
ATOM 620 C C . GLY A 1 79 ? -15.248 -2.277 7.423 1.00 84.25 79 GLY A C 1
ATOM 621 O O . GLY A 1 79 ? -14.694 -1.993 6.367 1.00 84.25 79 GLY A O 1
ATOM 622 N N . GLU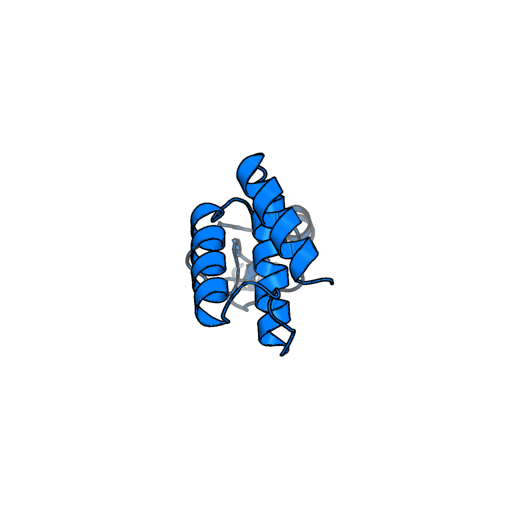 A 1 80 ? -16.349 -1.651 7.847 1.00 85.00 80 GLU A N 1
ATOM 623 C CA . GLU A 1 80 ? -16.982 -0.491 7.197 1.00 85.00 80 GLU A CA 1
ATOM 624 C C . GLU A 1 80 ? -16.531 0.867 7.765 1.00 85.00 80 GLU A C 1
ATOM 626 O O . GLU A 1 80 ? -16.957 1.914 7.279 1.00 85.00 80 GLU A O 1
ATOM 631 N N . ILE A 1 81 ? -15.672 0.860 8.789 1.00 88.69 81 ILE A N 1
ATOM 632 C CA . ILE A 1 81 ? -15.180 2.071 9.444 1.00 88.69 81 ILE A CA 1
ATOM 633 C C . ILE A 1 81 ? -13.876 2.512 8.786 1.00 88.69 81 ILE A C 1
ATOM 635 O O . ILE A 1 81 ? -12.852 1.837 8.896 1.00 88.69 81 ILE A O 1
ATOM 639 N N . GLU A 1 82 ? -13.903 3.683 8.154 1.00 85.44 82 GLU A N 1
ATOM 640 C CA . GLU A 1 82 ? -12.757 4.216 7.408 1.00 85.44 82 GLU A CA 1
ATOM 641 C C . GLU A 1 82 ? -11.978 5.290 8.189 1.00 85.44 82 GLU A C 1
ATOM 643 O O . GLU A 1 82 ? -10.909 5.708 7.750 1.00 85.44 82 GLU A O 1
ATOM 648 N N . THR A 1 83 ? -12.493 5.757 9.337 1.00 88.25 83 THR A N 1
ATOM 649 C CA . THR A 1 83 ? -11.862 6.796 10.177 1.00 88.25 83 THR A CA 1
ATOM 650 C C . THR A 1 83 ? -12.176 6.631 11.670 1.00 88.25 83 THR A C 1
ATOM 652 O O . THR A 1 83 ? -13.214 6.085 12.045 1.00 88.25 83 THR A O 1
ATOM 655 N N . GLU A 1 84 ? -11.311 7.166 12.541 1.00 86.25 84 GLU A N 1
ATOM 656 C CA . GLU A 1 84 ? -11.548 7.197 13.996 1.00 86.25 84 GLU A CA 1
ATOM 657 C C . GLU A 1 84 ? -12.780 8.044 14.364 1.00 86.25 84 GLU A C 1
ATOM 659 O O . GLU A 1 84 ? -13.564 7.667 15.232 1.00 86.25 84 GLU A O 1
ATOM 664 N N . GLU A 1 85 ? -13.004 9.160 13.663 1.00 88.44 85 GLU A N 1
ATOM 665 C CA . GLU A 1 8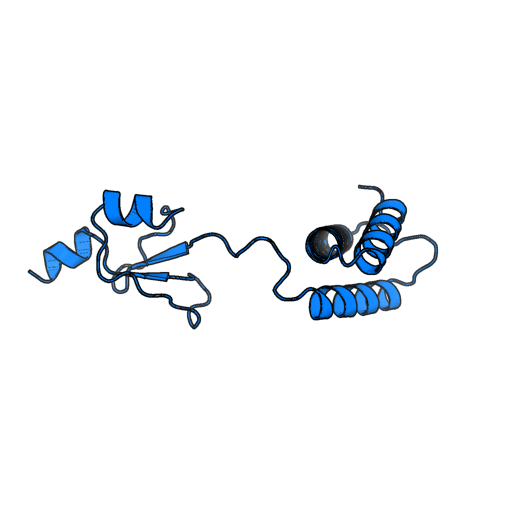5 ? -14.166 10.031 13.875 1.00 88.44 85 GLU A CA 1
ATOM 666 C C . GLU A 1 85 ? -15.486 9.310 13.574 1.00 88.44 85 GLU A C 1
ATOM 668 O O . GLU A 1 85 ? -16.446 9.439 14.338 1.00 88.44 85 GLU A O 1
ATOM 673 N N . GLN A 1 86 ? -15.527 8.508 12.501 1.00 89.75 86 GLN A N 1
ATOM 674 C CA . GLN A 1 86 ? -16.674 7.654 12.192 1.00 89.75 86 GLN A CA 1
ATOM 675 C C . GLN A 1 86 ? -16.895 6.621 13.300 1.00 89.75 86 GLN A C 1
ATOM 677 O O . GLN A 1 86 ? -18.021 6.477 13.769 1.00 89.75 86 GLN A O 1
ATOM 682 N N . ALA A 1 87 ? -15.832 5.965 13.779 1.00 89.31 87 ALA A N 1
ATOM 683 C CA . ALA A 1 87 ? -15.930 5.004 14.876 1.00 89.31 87 ALA A CA 1
ATOM 684 C C . ALA A 1 87 ? -16.579 5.634 16.123 1.00 89.31 87 ALA A C 1
ATOM 686 O O . ALA A 1 87 ? -17.538 5.096 16.680 1.00 8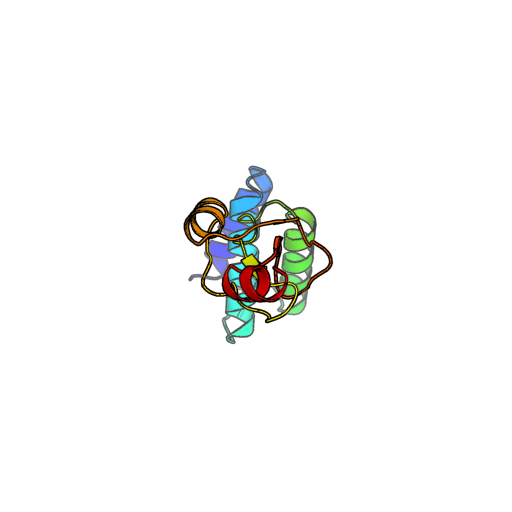9.31 87 ALA A O 1
ATOM 687 N N . ILE A 1 88 ? -16.099 6.810 16.536 1.00 89.56 88 ILE A N 1
ATOM 688 C CA . ILE A 1 88 ? -16.639 7.540 17.692 1.00 89.56 88 ILE A CA 1
ATOM 689 C C . ILE A 1 88 ? -18.100 7.948 17.442 1.00 89.56 88 ILE A C 1
ATOM 691 O O . ILE A 1 88 ? -18.936 7.801 18.335 1.00 89.56 88 ILE A O 1
ATOM 695 N N . GLY A 1 89 ? -18.426 8.422 16.234 1.00 89.94 89 GLY A N 1
ATOM 696 C CA . GLY A 1 89 ? -19.790 8.791 15.840 1.00 89.94 89 GLY A CA 1
ATOM 697 C C . GLY A 1 89 ? -20.772 7.615 15.848 1.00 89.94 89 GLY A C 1
ATOM 698 O O . GLY A 1 89 ? -21.934 7.789 16.212 1.00 89.94 89 GLY A O 1
ATOM 699 N N . GLU A 1 90 ? -20.296 6.415 15.519 1.00 90.00 90 GLU A N 1
ATOM 700 C CA . GLU A 1 90 ? -21.060 5.164 15.578 1.00 90.00 90 GLU A CA 1
ATOM 701 C C . GLU A 1 90 ? -21.122 4.549 16.989 1.00 90.00 90 GLU A C 1
ATOM 703 O O . GLU A 1 90 ? -21.791 3.540 17.206 1.00 90.00 90 GLU A O 1
ATOM 708 N N . GLY A 1 91 ? -20.477 5.170 17.980 1.00 90.38 91 GLY A N 1
ATOM 709 C CA . GLY A 1 91 ? -20.548 4.754 19.382 1.00 90.38 91 GLY A CA 1
ATOM 710 C C . GLY A 1 91 ? -19.519 3.701 19.789 1.00 90.38 91 GLY A C 1
ATOM 711 O O . GLY A 1 91 ? -19.682 3.069 20.837 1.00 90.38 91 GLY A O 1
ATOM 712 N N . TRP A 1 92 ? -18.457 3.526 18.999 1.00 92.56 92 TRP A N 1
ATOM 713 C CA . TRP A 1 92 ? -17.327 2.680 19.371 1.00 92.56 92 TRP A CA 1
ATOM 714 C C . TRP A 1 92 ? -16.583 3.241 20.586 1.00 92.56 92 TRP A C 1
ATOM 716 O O . TRP A 1 92 ? -16.474 4.455 20.778 1.00 92.56 92 TRP A O 1
ATOM 726 N N . SER A 1 93 ? -16.048 2.351 21.418 1.00 88.81 93 SER A N 1
ATOM 727 C CA . SER A 1 93 ? -15.257 2.714 22.600 1.00 88.81 93 SER A CA 1
ATOM 728 C C . SER A 1 93 ? -14.032 1.822 22.763 1.00 88.81 93 SER A C 1
ATOM 730 O O . SER A 1 93 ? -13.936 0.781 22.122 1.00 88.81 93 SER A O 1
ATOM 732 N N . GLU A 1 94 ? -13.088 2.243 23.611 1.00 89.38 94 GLU A N 1
ATOM 733 C CA . GLU A 1 94 ? -11.841 1.503 23.879 1.00 89.38 94 GLU A CA 1
ATOM 734 C C . GLU A 1 94 ? -11.037 1.188 22.606 1.00 89.38 94 GLU A C 1
ATOM 736 O O . GLU A 1 94 ? -10.480 0.104 22.458 1.00 89.38 94 GLU A O 1
ATOM 741 N N . ILE A 1 95 ? -11.009 2.137 21.664 1.00 90.31 95 ILE A N 1
ATOM 742 C CA . ILE A 1 95 ? -10.236 2.018 20.427 1.00 90.31 95 ILE A CA 1
ATOM 743 C C . ILE A 1 95 ? -8.751 2.158 20.771 1.00 90.31 95 ILE A C 1
ATOM 745 O O . ILE A 1 95 ? -8.302 3.210 21.224 1.00 90.31 95 ILE A O 1
ATOM 749 N N . GLU A 1 96 ? -7.989 1.095 20.543 1.00 88.38 96 GLU A N 1
ATOM 750 C CA . GLU A 1 96 ? -6.550 1.030 20.780 1.00 88.38 96 GLU A CA 1
ATOM 751 C C . GLU A 1 96 ? -5.816 0.570 19.510 1.00 88.38 96 GLU A C 1
ATOM 753 O O . GLU A 1 96 ? -6.337 -0.250 18.745 1.00 88.38 96 GLU A O 1
ATOM 758 N N . PRO A 1 97 ? -4.589 1.058 19.258 1.00 86.56 97 PRO A N 1
ATOM 759 C CA . PRO A 1 97 ? -3.801 0.617 18.117 1.00 86.56 97 PRO A CA 1
ATOM 760 C C . PRO A 1 97 ? -3.389 -0.854 18.271 1.00 86.56 97 PRO A C 1
ATOM 762 O O . PRO A 1 97 ? -2.799 -1.265 19.272 1.00 86.56 97 PRO A O 1
ATOM 765 N N . ALA A 1 98 ? -3.658 -1.649 17.241 1.00 84.44 98 ALA A N 1
ATOM 766 C CA . ALA A 1 98 ? -3.480 -3.094 17.216 1.00 84.44 98 ALA A CA 1
ATOM 767 C C . ALA A 1 98 ? -2.482 -3.526 16.130 1.00 84.44 98 ALA A C 1
ATOM 769 O O . ALA A 1 98 ? -2.790 -4.341 15.268 1.00 84.44 98 ALA A O 1
ATOM 770 N N . PHE A 1 99 ? -1.238 -3.043 16.212 1.00 76.31 99 PHE A N 1
ATOM 771 C CA . PHE A 1 99 ? -0.173 -3.340 15.233 1.00 76.31 99 PHE A CA 1
ATOM 772 C C . PHE A 1 99 ? 0.188 -4.831 15.084 1.00 76.31 99 PHE A C 1
ATOM 774 O O . PHE A 1 99 ? 0.934 -5.203 14.180 1.00 76.31 99 PHE A O 1
ATOM 781 N N . ALA A 1 100 ? -0.279 -5.683 16.000 1.00 76.56 100 ALA A N 1
ATOM 782 C CA . ALA A 1 100 ? -0.059 -7.126 15.962 1.00 76.56 100 ALA A CA 1
ATOM 783 C C . ALA A 1 100 ? -1.101 -7.878 15.113 1.00 76.56 100 ALA A C 1
ATOM 785 O O . ALA A 1 100 ? -0.890 -9.055 14.814 1.00 76.56 100 ALA A O 1
ATOM 786 N N . LEU A 1 101 ? -2.218 -7.237 14.749 1.00 74.81 101 LEU A N 1
ATOM 787 C CA . LEU A 1 101 ? -3.291 -7.873 13.994 1.00 74.81 101 LEU A CA 1
ATOM 788 C C . LEU A 1 101 ? -3.052 -7.724 12.484 1.00 74.81 101 LEU A C 1
ATOM 790 O O . LEU A 1 101 ? -2.894 -6.609 11.995 1.00 74.81 101 LEU A O 1
ATOM 794 N N . PRO A 1 102 ? -3.036 -8.825 11.709 1.00 75.25 102 PRO A N 1
ATOM 795 C CA . PRO A 1 102 ? -2.896 -8.745 10.256 1.00 75.25 102 PRO A CA 1
ATOM 796 C C . PRO A 1 102 ? -4.132 -8.159 9.557 1.00 75.25 102 PRO A C 1
ATOM 798 O O . PRO A 1 102 ? -4.019 -7.739 8.407 1.00 75.25 102 PRO A O 1
ATOM 801 N N . GLN A 1 103 ? -5.299 -8.167 10.212 1.00 74.19 103 GLN A N 1
ATOM 802 C CA . GLN A 1 103 ? -6.573 -7.748 9.624 1.00 74.19 103 GLN A CA 1
ATOM 803 C C . GLN A 1 103 ? -6.950 -6.281 9.876 1.00 74.19 103 GLN A C 1
ATOM 805 O O . GLN A 1 103 ? -7.779 -5.754 9.141 1.00 74.19 103 GLN A O 1
ATOM 810 N N . ALA A 1 104 ? -6.378 -5.626 10.891 1.00 83.94 104 ALA A N 1
ATOM 811 C CA . ALA A 1 104 ? -6.749 -4.263 11.272 1.00 83.94 104 ALA A CA 1
ATOM 812 C C . ALA A 1 104 ? -5.613 -3.546 12.010 1.00 83.94 104 ALA A C 1
ATOM 814 O O . ALA A 1 104 ? -4.840 -4.174 12.730 1.00 83.94 104 ALA A O 1
ATOM 815 N N . ASN A 1 105 ? -5.555 -2.223 11.868 1.00 87.31 105 ASN A N 1
ATOM 816 C CA . ASN A 1 105 ? -4.580 -1.371 12.554 1.00 87.31 105 ASN A CA 1
ATOM 817 C C . ASN A 1 105 ? -5.061 -0.915 13.937 1.00 87.31 105 ASN A C 1
ATOM 819 O O . ASN A 1 105 ? -4.238 -0.538 14.770 1.00 87.31 105 ASN A O 1
ATOM 823 N N . PHE A 1 106 ? -6.369 -0.959 14.191 1.00 89.69 106 PHE A N 1
ATOM 824 C CA . PHE A 1 106 ? -7.005 -0.588 15.451 1.00 89.69 106 PHE A CA 1
ATOM 825 C C . PHE A 1 106 ? -7.976 -1.681 15.898 1.00 89.69 106 PHE A C 1
ATOM 827 O O . PHE A 1 106 ? -8.606 -2.356 15.083 1.00 89.69 106 PHE A O 1
ATOM 834 N N . CYS A 1 107 ? -8.107 -1.850 17.206 1.00 91.44 107 CYS A N 1
ATOM 835 C CA . CYS A 1 107 ? -9.045 -2.769 17.836 1.00 91.44 107 CYS A CA 1
ATOM 836 C C . CYS A 1 107 ? -9.885 -1.988 18.845 1.00 91.44 107 CYS A C 1
ATOM 838 O O . CYS A 1 107 ? -9.331 -1.210 19.614 1.00 91.44 107 CYS A O 1
ATOM 840 N N . GLY A 1 108 ? -11.199 -2.193 18.855 1.00 91.00 108 GLY A N 1
ATOM 841 C CA . GLY A 1 108 ? -12.100 -1.524 19.793 1.00 91.00 108 GLY A CA 1
ATOM 842 C C . GLY A 1 108 ? -13.321 -2.360 20.157 1.00 91.00 108 GLY A C 1
ATOM 843 O O . GLY A 1 108 ? -13.441 -3.532 19.785 1.00 91.00 108 GLY A O 1
ATOM 844 N N . LEU A 1 109 ? -14.245 -1.750 20.889 1.00 91.88 109 LEU A N 1
ATOM 845 C CA . LEU A 1 109 ? -15.538 -2.323 21.244 1.00 91.88 109 LEU A CA 1
ATOM 846 C C . LEU A 1 109 ? -16.628 -1.676 20.382 1.00 91.88 109 LEU A C 1
ATOM 848 O O . LEU A 1 109 ? -16.764 -0.451 20.375 1.00 91.88 109 LEU A O 1
ATOM 852 N N . CYS A 1 110 ? -17.394 -2.488 19.653 1.00 92.62 110 CYS A N 1
ATOM 853 C CA . CYS A 1 110 ? -18.517 -1.994 18.861 1.00 92.62 110 CYS A CA 1
ATOM 854 C C . CYS A 1 110 ? -19.728 -1.715 19.772 1.00 92.62 110 CYS A C 1
ATOM 856 O O . CYS A 1 110 ? -19.816 -2.294 20.862 1.00 92.62 110 CYS A O 1
ATOM 858 N N . PRO A 1 111 ? -20.681 -0.865 19.348 1.00 89.69 111 PRO A N 1
ATOM 859 C CA . PRO A 1 111 ? -21.852 -0.526 20.159 1.00 89.69 111 PRO A CA 1
ATOM 860 C C . PRO A 1 111 ? -22.692 -1.752 20.548 1.00 89.69 111 PRO A C 1
ATOM 862 O O . PRO A 1 111 ? -23.201 -1.807 21.662 1.00 89.69 111 PRO A O 1
ATOM 865 N N . ASP A 1 112 ? -22.786 -2.757 19.676 1.00 88.81 112 ASP A N 1
ATOM 866 C CA . ASP A 1 112 ? -23.573 -3.972 19.916 1.00 88.81 112 ASP A CA 1
ATOM 867 C C . ASP A 1 112 ? -22.968 -4.821 21.050 1.00 88.81 112 ASP A C 1
ATOM 869 O O . ASP A 1 112 ? -23.632 -5.140 22.036 1.00 88.81 112 ASP A O 1
ATOM 873 N N . CYS A 1 113 ? -21.661 -5.101 20.980 1.00 88.00 113 CYS A N 1
ATOM 874 C CA . CYS A 1 113 ? -20.948 -5.828 22.033 1.00 88.00 113 CYS A CA 1
ATOM 875 C C . CYS A 1 113 ? -20.873 -5.035 23.336 1.00 88.00 113 CYS A C 1
ATOM 877 O O . CYS A 1 113 ? -20.996 -5.623 24.405 1.00 88.00 113 CYS A O 1
ATOM 879 N N . LYS A 1 114 ? -20.761 -3.708 23.250 1.00 84.25 114 LYS A N 1
ATOM 880 C CA . LYS A 1 114 ? -20.809 -2.835 24.422 1.00 84.25 114 LYS A CA 1
ATOM 881 C C . LYS A 1 114 ? -22.115 -2.990 25.195 1.00 84.25 114 LYS A C 1
ATOM 883 O O . LYS A 1 114 ? -22.090 -3.075 26.414 1.00 84.25 114 LYS A O 1
ATOM 888 N N . THR A 1 115 ? -23.247 -3.056 24.495 1.00 81.56 115 THR A N 1
ATOM 889 C CA . THR A 1 115 ? -24.556 -3.249 25.139 1.00 81.56 115 THR A CA 1
ATOM 890 C C . THR A 1 115 ? -24.781 -4.655 25.690 1.00 81.56 115 THR A C 1
ATOM 892 O O . THR A 1 115 ? -25.736 -4.858 26.429 1.00 81.56 115 THR A O 1
ATOM 895 N N . LEU A 1 116 ? -23.937 -5.624 25.330 1.00 73.19 116 LEU A N 1
ATOM 896 C CA . LEU A 1 116 ? -24.000 -6.991 25.850 1.00 73.19 116 LEU A CA 1
ATOM 897 C C . LEU A 1 116 ? -23.159 -7.183 27.123 1.00 73.19 116 LEU A C 1
ATOM 899 O O . LEU A 1 116 ? -23.341 -8.190 27.807 1.00 73.19 116 LEU A O 1
ATOM 903 N N . GLU A 1 117 ? -22.241 -6.260 27.421 1.00 62.22 117 GLU A N 1
ATOM 904 C CA . GLU A 1 117 ? -21.407 -6.280 28.631 1.00 62.22 117 GLU A CA 1
ATOM 905 C C . GLU A 1 117 ? -21.963 -5.419 29.785 1.00 62.22 117 GLU A C 1
ATOM 907 O O . GLU A 1 117 ? -21.463 -5.540 30.905 1.00 62.22 117 GLU A O 1
ATOM 912 N N . ASP A 1 118 ? -22.994 -4.599 29.534 1.00 54.75 118 ASP A N 1
ATOM 913 C CA . ASP A 1 118 ? -23.730 -3.796 30.536 1.00 54.75 118 ASP A CA 1
ATOM 914 C C . ASP A 1 118 ? -24.962 -4.552 31.080 1.00 54.75 118 ASP A C 1
ATOM 916 O O . ASP A 1 118 ? -25.155 -4.572 32.320 1.00 54.75 118 ASP A O 1
#